Protein AF-A0A2P6W5E9-F1 (afdb_monomer)

Solvent-accessible surface area (backbone atoms only — not comparable to full-atom values): 5980 Å² total; per-residue (Å²): 129,70,67,66,59,54,54,54,50,53,48,51,53,53,49,50,52,51,51,52,53,49,52,53,51,51,53,54,51,56,54,51,50,54,52,51,55,52,50,52,40,48,54,53,43,43,53,50,17,46,51,51,18,50,54,53,40,50,38,64,72,69,34,90,88,61,80,79,93,81,88,74,78,83,50,55,85,89,33,71,58,48,80,47,78,55,94,55,31,24,37,30,36,42,94,95,43,71,43,75,20,74,33,131

Mean predicted aligned error: 7.79 Å

Sequence (104 aa):
MRFKGQTSMEFFLLFGLSMAALSILFGVISNKQSTVFENHNRDMAEQVATNVAFQVEMALVQGEGYSRPFYVPRNIAGTNYTVKIANKTVYVGWREKFVTAETL

Secondary structure (DSSP, 8-state):
--HHHHHHHHHHHHHHHHHHHHHHHHHHHHHHHHHHHHHHHHHHHHHHHHHHHHHHHHHHHH-TT--------S-BTTB--EEEEETTEEEEEETTEEEEEE--

Foldseek 3Di:
DPVVVVVVVVVVVVVVVVVVVVVVVVVVVVVVVVVVLVVQLVVLQVVQQVVVLVVVLVDVVVDPPDDDDDDHDCDRPNFGWDWDADPQKIWIDDPNDIDIDGHD

Radius of gyration: 26.42 Å; Cα contacts (8 Å, |Δi|>4): 85; chains: 1; bounding box: 56×17×81 Å

pLDDT: mean 89.57, std 8.26, range [52.19, 96.62]

Nearest PDB structures (foldseek):
  6irz-assembly1_A  TM=8.779E-01  e=1.040E+00  Danio rerio
  6iry-assembly1_A  TM=8.764E-01  e=1.350E+00  Danio rerio
  6irx-assembly1_A  TM=7.639E-01  e=1.110E+00  Danio rerio
  6is0-assembly1_A  TM=5.433E-01  e=1.110E+00  Danio rerio

Structure (mmCIF, N/CA/C/O backbone):
data_AF-A0A2P6W5E9-F1
#
_entry.id   AF-A0A2P6W5E9-F1
#
loop_
_atom_site.group_PDB
_atom_site.id
_atom_site.type_symbol
_atom_site.label_atom_id
_atom_site.label_alt_id
_atom_site.label_comp_id
_atom_site.label_asym_id
_atom_site.label_entity_id
_atom_site.label_seq_id
_atom_site.pdbx_PDB_ins_code
_atom_site.Cartn_x
_atom_site.Cartn_y
_atom_site.Cartn_z
_atom_site.occupancy
_atom_site.B_iso_or_equiv
_atom_site.auth_seq_id
_atom_site.auth_comp_id
_atom_site.auth_asym_id
_atom_site.auth_atom_id
_atom_site.pdbx_PDB_model_num
ATOM 1 N N . MET A 1 1 ? 31.350 1.702 -56.286 1.00 52.19 1 MET A N 1
ATOM 2 C CA . MET A 1 1 ? 30.562 0.874 -55.337 1.00 52.19 1 MET A CA 1
ATOM 3 C C . MET A 1 1 ? 30.958 1.024 -53.855 1.00 52.19 1 MET A C 1
ATOM 5 O O . MET A 1 1 ? 30.401 0.308 -53.039 1.00 52.19 1 MET A O 1
ATOM 9 N N . ARG A 1 2 ? 31.834 1.967 -53.454 1.00 53.59 2 ARG A N 1
ATOM 10 C CA . ARG A 1 2 ? 32.248 2.134 -52.040 1.00 53.59 2 ARG A CA 1
ATOM 11 C C . ARG A 1 2 ? 31.271 2.933 -51.157 1.00 53.59 2 ARG A C 1
ATOM 13 O O . ARG A 1 2 ? 31.178 2.656 -49.972 1.00 53.59 2 ARG A O 1
ATOM 20 N N . PHE A 1 3 ? 30.486 3.842 -51.738 1.00 57.91 3 PHE A N 1
ATOM 21 C CA . PHE A 1 3 ? 29.573 4.716 -50.984 1.00 57.91 3 PHE A CA 1
ATOM 22 C C . PHE A 1 3 ? 28.354 4.002 -50.373 1.00 57.91 3 PHE A C 1
ATOM 24 O O . PHE A 1 3 ? 27.887 4.402 -49.316 1.00 57.91 3 PHE A O 1
ATOM 31 N N . LYS A 1 4 ? 27.862 2.910 -50.980 1.00 61.09 4 LYS A N 1
ATOM 32 C CA . LYS A 1 4 ? 26.673 2.192 -50.474 1.00 61.09 4 LYS A CA 1
ATOM 33 C C . LYS A 1 4 ? 26.922 1.473 -49.141 1.00 61.09 4 LYS A C 1
ATOM 35 O O . LYS A 1 4 ? 26.025 1.425 -48.314 1.00 61.09 4 LYS A O 1
ATOM 40 N N . GLY A 1 5 ? 28.124 0.929 -48.927 1.00 66.00 5 GLY A N 1
ATOM 41 C CA . GLY A 1 5 ? 28.467 0.234 -47.678 1.00 66.00 5 GLY A CA 1
ATOM 42 C C . GLY A 1 5 ? 28.635 1.186 -46.493 1.00 66.00 5 GLY A C 1
ATOM 43 O O . GLY A 1 5 ? 28.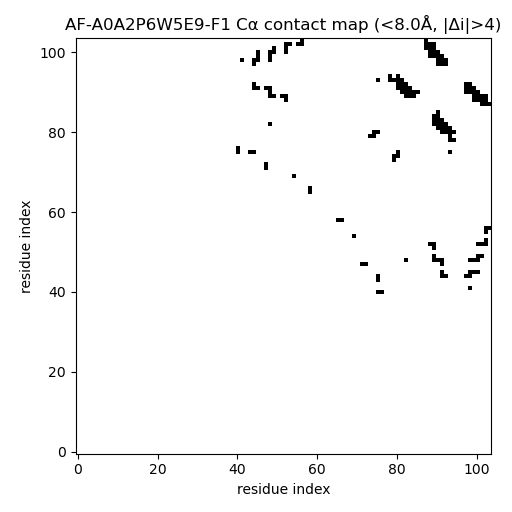220 0.858 -45.386 1.00 66.00 5 GLY A O 1
ATOM 44 N N . GLN A 1 6 ? 29.179 2.382 -46.740 1.00 78.25 6 GLN A N 1
ATOM 45 C CA . GLN A 1 6 ? 29.367 3.403 -45.709 1.00 78.25 6 GLN A CA 1
ATOM 46 C C . GLN A 1 6 ? 28.026 3.941 -45.188 1.00 78.25 6 GLN A C 1
ATOM 48 O O . GLN A 1 6 ? 27.816 3.967 -43.980 1.00 78.25 6 GLN A O 1
ATOM 53 N N . THR A 1 7 ? 27.083 4.266 -46.079 1.00 80.06 7 THR A N 1
ATOM 54 C CA . THR A 1 7 ? 25.745 4.738 -45.678 1.00 80.06 7 THR A CA 1
ATOM 55 C C . THR A 1 7 ? 24.970 3.682 -44.885 1.00 80.06 7 THR A C 1
ATOM 57 O O . THR A 1 7 ? 24.328 4.005 -43.888 1.00 80.06 7 THR A O 1
ATOM 60 N N . SER A 1 8 ? 25.058 2.405 -45.274 1.00 84.88 8 SER A N 1
ATOM 61 C CA . SER A 1 8 ? 24.435 1.317 -44.509 1.00 84.88 8 SER A CA 1
ATOM 62 C C . SER A 1 8 ? 25.055 1.164 -43.117 1.00 84.88 8 SER A C 1
ATOM 64 O O . SER A 1 8 ? 24.337 0.915 -42.153 1.00 84.88 8 SER A O 1
ATOM 66 N N . MET A 1 9 ? 26.375 1.338 -42.991 1.00 86.56 9 MET A N 1
ATOM 67 C CA . MET A 1 9 ? 27.071 1.259 -41.704 1.00 86.56 9 MET A CA 1
ATOM 68 C C . MET A 1 9 ? 26.681 2.411 -40.767 1.00 86.56 9 MET A C 1
ATOM 70 O O . MET A 1 9 ? 26.397 2.175 -39.595 1.00 86.56 9 MET A O 1
ATOM 74 N N . GLU A 1 10 ? 26.606 3.638 -41.283 1.00 86.12 10 GLU A N 1
ATOM 75 C CA . GLU A 1 10 ? 26.140 4.812 -40.532 1.00 86.12 10 GLU A CA 1
ATOM 76 C C . GLU A 1 10 ? 24.693 4.630 -40.051 1.00 86.12 10 GLU A C 1
ATOM 78 O O . GLU A 1 10 ? 24.380 4.918 -38.895 1.00 86.12 10 GLU A O 1
ATOM 83 N N . PHE A 1 11 ? 23.826 4.057 -40.892 1.00 90.50 11 PHE A N 1
ATOM 84 C CA . PHE A 1 11 ? 22.458 3.722 -40.504 1.00 90.50 11 PHE A CA 1
ATOM 85 C C . PHE A 1 11 ? 22.408 2.697 -39.364 1.00 90.50 11 PHE A C 1
ATOM 87 O O . PHE A 1 11 ? 21.683 2.908 -38.394 1.00 90.50 11 PHE A O 1
ATOM 94 N N . PHE A 1 12 ? 23.190 1.614 -39.432 1.00 93.06 12 PHE A N 1
ATOM 95 C CA . PHE A 1 12 ? 23.225 0.616 -38.356 1.00 93.06 12 PHE A CA 1
ATOM 96 C C . PHE A 1 12 ? 23.755 1.186 -37.041 1.00 93.06 12 PHE A C 1
ATOM 98 O O . PHE A 1 12 ? 23.240 0.834 -35.980 1.00 93.06 12 PHE A O 1
ATOM 105 N N . LEU A 1 13 ? 24.743 2.082 -37.097 1.00 93.81 13 LEU A N 1
ATOM 106 C CA . LEU A 1 13 ? 25.261 2.764 -35.912 1.00 93.81 13 LEU A CA 1
ATOM 107 C C . LEU A 1 13 ? 24.194 3.652 -35.264 1.00 93.81 13 LEU A C 1
ATOM 109 O O . LEU A 1 13 ? 23.971 3.557 -34.057 1.00 93.81 13 LEU A O 1
ATOM 113 N N . LEU A 1 14 ? 23.492 4.464 -36.060 1.00 94.12 14 LEU A N 1
ATOM 114 C CA . LEU A 1 14 ? 22.402 5.308 -35.567 1.00 94.12 14 LEU A CA 1
ATOM 115 C C . LEU A 1 14 ? 21.248 4.468 -35.013 1.00 94.12 14 LEU A C 1
ATOM 117 O O . LEU A 1 14 ? 20.760 4.737 -33.918 1.00 94.12 14 LEU A O 1
ATOM 121 N N . PHE A 1 15 ? 20.860 3.413 -35.726 1.00 95.25 15 PHE A N 1
ATOM 122 C CA . PHE A 1 15 ? 19.804 2.503 -35.299 1.00 95.25 15 PHE A CA 1
ATOM 123 C C . PHE A 1 15 ? 20.156 1.788 -33.988 1.00 95.25 15 PHE A C 1
ATOM 125 O O . PHE A 1 15 ? 19.330 1.726 -33.078 1.00 95.25 15 PHE A O 1
ATOM 132 N N . GLY A 1 16 ? 21.391 1.297 -33.856 1.00 96.06 16 GLY A N 1
ATOM 133 C CA . GLY A 1 16 ? 21.879 0.669 -32.631 1.00 96.06 16 GLY A CA 1
ATOM 134 C C . GLY A 1 16 ? 21.872 1.633 -31.446 1.00 96.06 16 GLY A C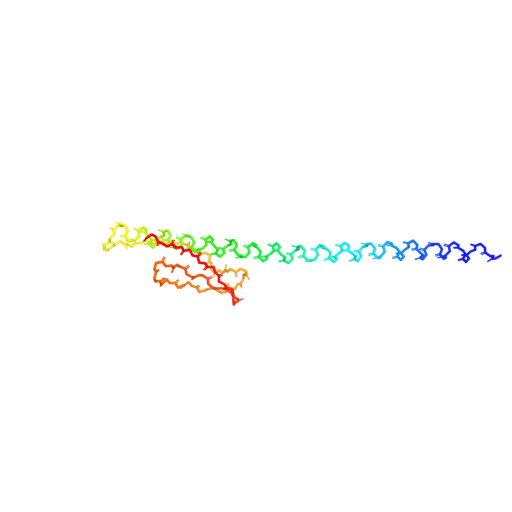 1
ATOM 135 O O . GLY A 1 16 ? 21.424 1.268 -30.360 1.00 96.06 16 GLY A O 1
ATOM 136 N N . LEU A 1 17 ? 22.282 2.886 -31.665 1.00 96.38 17 LEU A N 1
ATOM 137 C CA . LEU A 1 17 ? 22.246 3.926 -30.637 1.00 96.38 17 LEU A CA 1
ATOM 138 C C . LEU A 1 17 ? 20.806 4.259 -30.222 1.00 96.38 17 LEU A C 1
ATOM 140 O O . LEU A 1 17 ? 20.521 4.354 -29.029 1.00 96.38 17 LEU A O 1
ATOM 144 N N . SER A 1 18 ? 19.877 4.360 -31.178 1.00 96.25 18 SER A N 1
ATOM 145 C CA . SER A 1 18 ? 18.451 4.550 -30.884 1.00 96.25 18 SER A CA 1
ATOM 146 C C . SER A 1 18 ? 17.854 3.374 -30.105 1.00 96.25 18 SER A C 1
ATOM 148 O O . SER A 1 18 ? 17.124 3.593 -29.140 1.00 96.25 18 SER A O 1
ATOM 150 N N . MET A 1 19 ? 18.190 2.131 -30.464 1.00 96.62 19 MET A N 1
ATOM 151 C CA . MET A 1 19 ? 17.725 0.936 -29.749 1.00 96.62 19 MET A CA 1
ATOM 152 C C . MET A 1 19 ? 18.299 0.834 -28.335 1.00 96.62 19 MET A C 1
ATOM 154 O O . MET A 1 19 ? 17.573 0.482 -27.402 1.00 96.62 19 MET A O 1
ATOM 158 N N . ALA A 1 20 ? 19.571 1.186 -28.145 1.00 95.94 20 ALA A N 1
ATOM 159 C CA . ALA A 1 20 ? 20.177 1.260 -26.820 1.00 95.94 20 ALA A CA 1
ATOM 160 C C . ALA A 1 20 ? 19.484 2.325 -25.954 1.00 95.94 20 ALA A C 1
ATOM 162 O O . ALA A 1 20 ? 19.105 2.042 -24.817 1.00 95.94 20 ALA A O 1
ATOM 163 N N . ALA A 1 21 ? 19.240 3.518 -26.508 1.00 95.69 21 ALA A N 1
ATOM 164 C CA . ALA A 1 21 ? 18.529 4.588 -25.813 1.00 95.69 21 ALA A CA 1
ATOM 165 C C . ALA A 1 21 ? 17.103 4.169 -25.417 1.00 95.69 21 ALA A C 1
ATOM 167 O O . ALA A 1 21 ? 16.705 4.347 -24.265 1.00 95.69 21 ALA A O 1
ATOM 168 N N . LEU A 1 22 ? 16.354 3.546 -26.334 1.00 96.06 22 LEU A N 1
ATOM 169 C CA . LEU A 1 22 ? 15.024 3.005 -26.046 1.00 96.06 22 LEU A CA 1
ATOM 170 C C . LEU A 1 22 ? 15.066 1.939 -24.949 1.00 96.06 22 LEU A C 1
ATOM 172 O O . LEU A 1 22 ? 14.246 1.979 -24.037 1.00 96.06 22 LEU A O 1
ATOM 176 N N . SER A 1 23 ? 16.034 1.024 -24.994 1.00 95.12 23 SER A N 1
ATOM 177 C CA . SER A 1 23 ? 16.165 -0.041 -23.990 1.00 95.12 23 SER A CA 1
ATOM 178 C C . SER A 1 23 ? 16.389 0.524 -22.585 1.00 95.12 23 SER A C 1
ATOM 180 O O . SER A 1 23 ? 15.763 0.068 -21.628 1.00 95.12 23 SER A O 1
ATOM 182 N N . ILE A 1 24 ? 17.226 1.561 -22.461 1.00 94.75 24 ILE A N 1
ATOM 183 C CA . ILE A 1 24 ? 17.454 2.260 -21.188 1.00 94.75 24 ILE A CA 1
ATOM 184 C C . ILE A 1 24 ? 16.156 2.911 -20.697 1.00 94.75 24 ILE A C 1
ATOM 186 O O . ILE A 1 24 ? 15.782 2.744 -19.535 1.00 94.75 24 ILE A O 1
ATOM 190 N N . LEU A 1 25 ? 15.440 3.619 -21.577 1.00 94.62 25 LEU A N 1
ATOM 191 C CA . LEU A 1 25 ? 14.179 4.277 -21.227 1.00 94.62 25 LEU A CA 1
ATOM 192 C C . LEU A 1 25 ? 13.118 3.275 -20.760 1.00 94.62 25 LEU A C 1
ATOM 194 O O . LEU A 1 25 ? 12.500 3.486 -19.715 1.00 94.62 25 LEU A O 1
ATOM 198 N N . PHE A 1 26 ? 12.944 2.164 -21.479 1.00 93.94 26 PHE A N 1
ATOM 199 C CA . PHE A 1 26 ? 12.022 1.100 -21.080 1.00 93.94 26 PHE A CA 1
ATOM 200 C C . PHE A 1 26 ? 12.392 0.503 -19.720 1.00 93.94 26 PHE A C 1
ATOM 202 O O . PHE A 1 26 ? 11.508 0.313 -18.884 1.00 93.94 26 PHE A O 1
ATOM 209 N N . GLY A 1 27 ? 13.684 0.279 -19.459 1.00 90.75 27 GLY A N 1
ATOM 210 C CA . GLY A 1 27 ? 14.156 -0.196 -18.158 1.00 90.75 27 GLY A CA 1
ATOM 211 C C . GLY A 1 27 ? 13.782 0.748 -17.010 1.00 90.75 27 GLY A C 1
ATOM 212 O O . GLY A 1 27 ? 13.260 0.310 -15.983 1.00 90.75 27 GLY A O 1
ATOM 213 N N . VAL A 1 28 ? 13.974 2.059 -17.191 1.00 91.12 28 VAL A N 1
ATOM 214 C CA . VAL A 1 28 ? 13.614 3.069 -16.179 1.00 91.12 28 VAL A CA 1
ATOM 215 C C . VAL A 1 28 ? 12.103 3.118 -15.941 1.00 91.12 28 VAL A C 1
ATOM 217 O O . VAL A 1 28 ? 11.667 3.163 -14.788 1.00 91.12 28 VAL A O 1
ATOM 220 N N . ILE A 1 29 ? 11.297 3.099 -17.006 1.00 92.06 29 ILE A N 1
ATOM 221 C CA . ILE A 1 29 ? 9.831 3.144 -16.904 1.00 92.06 29 ILE A CA 1
ATOM 222 C C . ILE A 1 29 ? 9.303 1.902 -16.184 1.00 92.06 29 ILE A C 1
ATOM 224 O O . ILE A 1 29 ? 8.508 2.036 -15.254 1.00 92.06 29 ILE A O 1
ATOM 228 N N . SER A 1 30 ? 9.788 0.714 -16.553 1.00 87.56 30 SER A N 1
ATOM 229 C CA . SER A 1 30 ? 9.380 -0.550 -15.932 1.00 87.56 30 SER A CA 1
ATOM 230 C C . SER A 1 30 ? 9.658 -0.558 -14.427 1.00 87.56 30 SER A C 1
ATOM 232 O O . SER A 1 30 ? 8.790 -0.924 -13.633 1.00 87.56 30 SER A O 1
ATOM 234 N N . ASN A 1 31 ? 10.842 -0.092 -14.014 1.00 84.69 31 ASN A N 1
ATOM 235 C CA . ASN A 1 31 ? 11.192 -0.004 -12.596 1.00 84.69 31 ASN A CA 1
ATOM 236 C C . ASN A 1 31 ? 10.288 0.981 -11.845 1.00 84.69 31 ASN A C 1
ATOM 238 O O . ASN A 1 31 ? 9.759 0.645 -10.785 1.00 84.69 31 ASN A O 1
ATOM 242 N N . LYS A 1 32 ? 10.045 2.173 -12.407 1.00 88.38 32 LYS A N 1
ATOM 243 C CA . LYS A 1 32 ? 9.148 3.159 -11.785 1.00 88.38 32 LYS A CA 1
ATOM 244 C C . LYS A 1 32 ? 7.718 2.646 -11.659 1.00 88.38 32 LYS A C 1
ATOM 246 O O . LYS A 1 32 ? 7.087 2.878 -10.632 1.00 88.38 32 LYS A O 1
ATOM 251 N N . GLN A 1 33 ? 7.211 1.945 -12.671 1.00 86.12 33 GLN A N 1
ATOM 252 C CA . GLN A 1 33 ? 5.860 1.395 -12.646 1.00 86.12 33 GLN A CA 1
ATOM 253 C C . GLN A 1 33 ? 5.685 0.408 -11.486 1.00 86.12 33 GLN A C 1
ATOM 255 O O . GLN A 1 33 ? 4.715 0.522 -10.740 1.00 86.12 33 GLN A 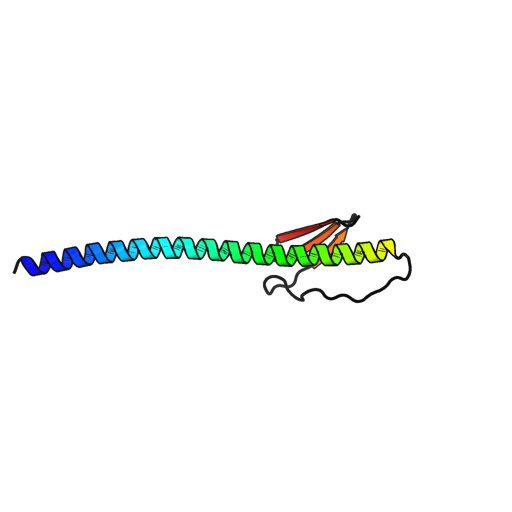O 1
ATOM 260 N N . SER A 1 34 ? 6.646 -0.498 -11.274 1.00 85.00 34 SER A N 1
ATOM 261 C CA . SER A 1 34 ? 6.600 -1.443 -10.151 1.00 85.00 34 SER A CA 1
ATOM 262 C C . SER A 1 34 ? 6.528 -0.728 -8.798 1.00 85.00 34 SER A C 1
ATOM 264 O O . SER A 1 34 ? 5.681 -1.058 -7.970 1.00 85.00 34 SER A O 1
ATOM 266 N N . THR A 1 35 ? 7.369 0.289 -8.586 1.00 87.06 35 THR A N 1
ATOM 267 C CA . THR A 1 35 ? 7.378 1.068 -7.338 1.00 87.06 35 THR A CA 1
ATOM 268 C C . THR A 1 35 ? 6.071 1.829 -7.121 1.00 87.06 35 THR A C 1
ATOM 270 O O . THR A 1 35 ? 5.551 1.845 -6.011 1.00 87.06 35 THR A O 1
ATOM 273 N N . VAL A 1 36 ? 5.505 2.432 -8.171 1.00 89.12 36 VAL A N 1
ATOM 274 C CA . VAL A 1 36 ? 4.227 3.155 -8.072 1.00 89.12 36 VAL A CA 1
ATOM 275 C C . VAL A 1 36 ? 3.088 2.212 -7.685 1.00 89.12 36 VAL A C 1
ATOM 277 O O . VAL A 1 36 ? 2.309 2.540 -6.793 1.00 89.12 36 VAL A O 1
ATOM 280 N N . PHE A 1 37 ? 3.010 1.028 -8.298 1.00 87.50 37 PHE A N 1
ATOM 281 C CA . PHE A 1 37 ? 2.005 0.028 -7.929 1.00 87.50 37 PHE A CA 1
ATOM 282 C C . PHE A 1 37 ? 2.179 -0.464 -6.491 1.00 87.50 37 PHE A C 1
ATOM 284 O O . PHE A 1 37 ? 1.197 -0.655 -5.777 1.00 87.50 37 PHE A O 1
ATOM 291 N N . GLU A 1 38 ? 3.417 -0.674 -6.052 1.00 88.38 38 GLU A N 1
ATOM 292 C CA . GLU A 1 38 ? 3.701 -1.097 -4.686 1.00 88.38 38 GLU A CA 1
ATOM 293 C C . GLU A 1 38 ? 3.300 -0.041 -3.653 1.00 88.38 38 GLU A C 1
ATOM 295 O O . GLU A 1 38 ? 2.620 -0.379 -2.682 1.00 88.38 38 GLU A O 1
ATOM 300 N N . ASN A 1 39 ? 3.647 1.223 -3.899 1.00 90.69 39 ASN A N 1
ATOM 301 C CA . ASN A 1 39 ? 3.256 2.340 -3.043 1.00 90.69 39 ASN A CA 1
ATOM 302 C C . ASN A 1 39 ? 1.735 2.478 -2.989 1.00 90.69 39 ASN A C 1
ATOM 304 O O . ASN A 1 39 ? 1.171 2.508 -1.906 1.00 90.69 39 ASN A O 1
ATOM 308 N N . HIS A 1 40 ? 1.057 2.427 -4.137 1.00 91.31 40 HIS A N 1
ATOM 309 C CA . HIS A 1 40 ? -0.401 2.498 -4.176 1.00 91.31 40 HIS A CA 1
ATOM 310 C C . HIS A 1 40 ? -1.071 1.390 -3.347 1.00 91.31 40 HIS A C 1
ATOM 312 O O . HIS A 1 40 ? -2.019 1.641 -2.606 1.00 91.31 40 HIS A O 1
ATOM 318 N N . ASN A 1 41 ? -0.558 0.159 -3.423 1.00 92.38 41 ASN A N 1
ATOM 319 C CA . ASN A 1 41 ? -1.077 -0.953 -2.624 1.00 92.38 41 ASN A CA 1
ATOM 320 C C . ASN A 1 41 ? -0.850 -0.745 -1.122 1.00 92.38 41 ASN A C 1
ATOM 322 O O . ASN A 1 41 ? -1.708 -1.111 -0.317 1.00 92.38 41 ASN A O 1
ATOM 326 N N . ARG A 1 42 ? 0.297 -0.171 -0.747 1.00 93.00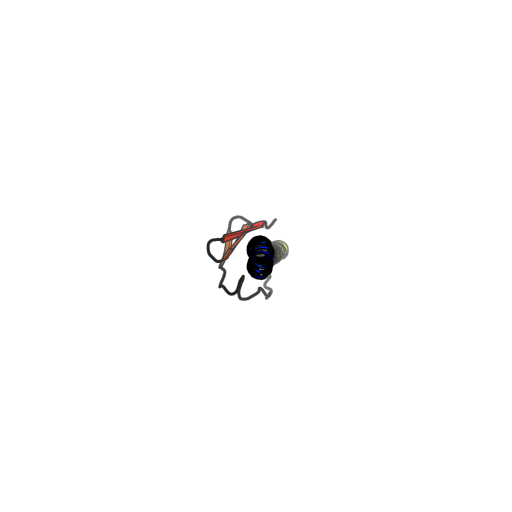 42 ARG A N 1
ATOM 327 C CA . ARG A 1 42 ? 0.607 0.182 0.638 1.00 93.00 42 ARG A CA 1
ATOM 328 C C . ARG A 1 42 ? -0.312 1.293 1.142 1.00 93.00 42 ARG A C 1
ATOM 330 O O . ARG A 1 42 ? -0.880 1.128 2.214 1.00 93.00 42 ARG A O 1
ATOM 337 N N . ASP A 1 43 ? -0.527 2.340 0.352 1.00 93.94 43 ASP A N 1
ATOM 338 C CA . ASP A 1 43 ? -1.416 3.455 0.691 1.00 93.94 43 ASP A CA 1
ATOM 339 C C . ASP A 1 43 ? -2.857 2.968 0.899 1.00 93.94 43 ASP A C 1
ATOM 341 O O . ASP A 1 43 ? -3.521 3.349 1.860 1.00 93.94 43 ASP A O 1
ATOM 345 N N . MET A 1 44 ? -3.340 2.062 0.039 1.00 93.44 44 MET A N 1
ATOM 346 C CA . MET A 1 44 ? -4.645 1.419 0.226 1.00 93.44 44 MET A CA 1
ATOM 347 C C . MET A 1 44 ? -4.709 0.636 1.538 1.00 93.44 44 MET A C 1
ATOM 349 O O . MET A 1 44 ? -5.697 0.726 2.264 1.00 93.44 44 MET A O 1
ATOM 353 N N . ALA A 1 45 ? -3.675 -0.149 1.849 1.00 93.94 45 ALA A N 1
ATOM 354 C CA . ALA A 1 45 ? -3.630 -0.909 3.091 1.00 93.94 45 ALA A CA 1
ATOM 355 C C . ALA A 1 45 ? -3.612 0.008 4.319 1.00 93.94 45 ALA A C 1
ATOM 357 O O . ALA A 1 45 ? -4.278 -0.284 5.311 1.00 93.94 45 ALA A O 1
ATOM 358 N N . GLU A 1 46 ? -2.882 1.119 4.242 1.00 94.44 46 GLU A N 1
ATOM 359 C CA . GLU A 1 46 ? -2.786 2.117 5.303 1.00 94.44 46 GLU A CA 1
ATOM 360 C C . GLU A 1 46 ? -4.133 2.802 5.530 1.00 94.44 46 GLU A C 1
ATOM 362 O O . GLU A 1 46 ? -4.612 2.837 6.657 1.00 94.44 46 GLU A O 1
ATOM 367 N N . GLN A 1 47 ? -4.829 3.205 4.464 1.00 94.25 47 GLN A N 1
ATOM 368 C CA . GLN A 1 47 ? -6.191 3.738 4.561 1.00 94.25 47 GLN A CA 1
ATOM 369 C C . GLN A 1 47 ? -7.157 2.753 5.229 1.00 94.25 47 GLN A C 1
ATOM 371 O O . GLN A 1 47 ? -7.992 3.157 6.041 1.00 94.25 47 GLN A O 1
ATOM 376 N N . VAL A 1 48 ? -7.047 1.456 4.918 1.00 94.69 48 VAL A N 1
ATOM 377 C CA . VAL A 1 48 ? -7.839 0.417 5.592 1.00 94.69 48 VAL A CA 1
ATOM 378 C C . VAL A 1 48 ? -7.477 0.335 7.071 1.00 94.69 48 VAL A C 1
ATOM 380 O O . VAL A 1 48 ? -8.381 0.311 7.904 1.00 94.69 48 VAL A O 1
ATOM 383 N N . ALA A 1 49 ? -6.186 0.315 7.404 1.00 94.75 49 ALA A N 1
ATOM 384 C CA . ALA A 1 49 ? -5.719 0.246 8.783 1.00 94.75 49 ALA A CA 1
ATOM 385 C C . ALA A 1 49 ? -6.210 1.450 9.595 1.00 94.75 49 ALA A C 1
ATOM 387 O O . ALA A 1 49 ? -6.808 1.259 10.651 1.00 94.75 49 ALA A O 1
ATOM 388 N N . THR A 1 50 ? -6.048 2.667 9.072 1.00 94.62 50 THR A N 1
ATOM 389 C CA . THR A 1 50 ? -6.500 3.911 9.705 1.00 94.62 50 THR A CA 1
ATOM 390 C C . THR A 1 50 ? -8.016 3.954 9.860 1.00 94.62 50 THR A C 1
ATOM 392 O O . THR A 1 50 ? -8.507 4.328 10.920 1.00 94.62 50 THR A O 1
ATOM 395 N N . ASN A 1 51 ? -8.782 3.542 8.844 1.00 94.75 51 ASN A N 1
ATOM 396 C CA . ASN A 1 51 ? -10.241 3.526 8.943 1.00 94.75 51 ASN A CA 1
ATOM 397 C C . ASN A 1 51 ? -10.708 2.531 10.014 1.00 94.75 51 ASN A C 1
ATOM 399 O O . ASN A 1 51 ? -11.511 2.885 10.872 1.00 94.75 51 ASN A O 1
ATOM 403 N N . VAL A 1 52 ? -10.168 1.309 10.021 1.00 94.31 52 VAL A N 1
ATOM 404 C CA . VAL A 1 52 ? -10.493 0.321 11.060 1.00 94.31 52 VAL A CA 1
ATOM 405 C C . VAL A 1 52 ? -10.086 0.837 12.441 1.00 94.31 52 VAL A C 1
ATOM 407 O O . VAL A 1 52 ? -10.892 0.749 13.362 1.00 94.31 52 VAL A O 1
ATOM 410 N N . ALA A 1 53 ? -8.884 1.401 12.583 1.00 94.38 53 ALA A N 1
ATOM 411 C CA . ALA A 1 53 ? -8.404 1.967 13.841 1.00 94.38 53 ALA A CA 1
ATOM 412 C C . ALA A 1 53 ? -9.357 3.046 14.369 1.00 94.38 53 ALA A C 1
ATOM 414 O O . ALA A 1 53 ? -9.786 2.975 15.518 1.00 94.38 53 ALA A O 1
ATOM 415 N N . PHE A 1 54 ? -9.791 3.960 13.501 1.00 94.06 54 PHE A N 1
ATOM 416 C CA . PHE A 1 54 ? -10.767 4.990 13.840 1.00 94.06 54 PHE A CA 1
ATOM 417 C C . PHE A 1 54 ? -12.121 4.408 14.278 1.00 94.06 54 PHE A C 1
ATOM 419 O O . PHE A 1 54 ? -12.702 4.869 15.257 1.00 94.06 54 PHE A O 1
ATOM 426 N N . GLN A 1 55 ? -12.645 3.380 13.599 1.00 92.69 55 GLN A N 1
ATOM 427 C CA . GLN A 1 55 ? -13.911 2.759 14.020 1.00 92.69 55 GLN A CA 1
ATOM 428 C C . GLN A 1 55 ? -13.782 2.030 15.362 1.00 92.69 55 GLN A C 1
ATOM 430 O O . GLN A 1 55 ? -14.709 2.066 16.172 1.00 92.69 55 GLN A O 1
ATOM 435 N N . VAL A 1 56 ? -12.645 1.374 15.605 1.00 91.94 56 VAL A N 1
ATOM 4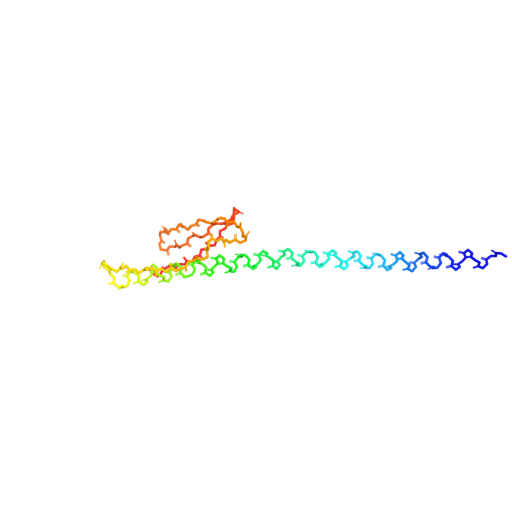36 C CA . VAL A 1 56 ? -12.352 0.725 16.889 1.00 91.94 56 VAL A CA 1
ATOM 437 C C . VAL A 1 56 ? -12.277 1.770 17.997 1.00 91.94 56 VAL A C 1
ATOM 439 O O . VAL A 1 56 ? -12.903 1.594 19.036 1.00 91.94 56 VAL A O 1
ATOM 442 N N . GLU A 1 57 ? -11.586 2.882 17.760 1.00 91.50 57 GLU A N 1
ATOM 443 C CA . GLU A 1 57 ? -11.515 4.001 18.699 1.00 91.50 57 GLU A CA 1
ATOM 444 C C . GLU A 1 57 ? -12.904 4.574 18.998 1.00 91.50 57 GLU A C 1
ATOM 446 O O . GLU A 1 57 ? -13.277 4.730 20.159 1.00 91.50 57 GLU A O 1
ATOM 451 N N . MET A 1 58 ? -13.721 4.802 17.969 1.00 91.19 58 MET A N 1
ATOM 452 C CA . MET A 1 58 ? -15.097 5.256 18.151 1.00 91.19 58 MET A CA 1
ATOM 453 C C . MET A 1 58 ? -15.914 4.291 19.013 1.00 91.19 58 MET A C 1
ATOM 455 O O . MET A 1 58 ? -16.680 4.738 19.865 1.00 91.19 58 MET A O 1
ATOM 459 N N . ALA A 1 59 ? -15.741 2.982 18.826 1.00 91.12 59 ALA A N 1
ATOM 460 C CA . ALA A 1 59 ? -16.403 1.986 19.658 1.00 91.12 59 ALA A CA 1
ATOM 461 C C . ALA A 1 59 ? -15.918 2.031 21.116 1.00 91.12 59 ALA A C 1
ATOM 463 O O . ALA A 1 59 ? -16.735 1.921 22.028 1.00 91.12 59 ALA A O 1
ATOM 464 N N . LEU A 1 60 ? -14.621 2.256 21.345 1.00 90.06 60 LEU A N 1
ATOM 465 C CA . LEU A 1 60 ? -14.055 2.406 22.689 1.00 90.06 60 LEU A CA 1
ATOM 466 C C . LEU A 1 60 ? -14.576 3.663 23.400 1.00 90.06 60 LEU A C 1
ATOM 468 O O . LEU A 1 60 ? -14.897 3.601 24.584 1.00 90.06 60 LEU A O 1
ATOM 472 N N . VAL A 1 61 ? -14.696 4.786 22.685 1.00 91.94 61 VAL A N 1
ATOM 473 C CA . VAL A 1 61 ? -15.162 6.067 23.244 1.00 91.94 61 VAL A CA 1
ATOM 474 C C . VAL A 1 61 ? -16.660 6.051 23.559 1.00 91.94 61 VAL A C 1
ATOM 476 O O . VAL A 1 61 ? -17.082 6.622 24.561 1.00 91.94 61 VAL A O 1
ATOM 479 N N . GLN A 1 62 ? -17.476 5.415 22.715 1.00 92.75 62 GLN A N 1
ATOM 480 C CA . GLN A 1 62 ? -18.934 5.356 22.901 1.00 92.75 62 GLN A CA 1
ATOM 481 C C . GLN A 1 62 ? -19.351 4.343 23.977 1.00 92.75 62 GLN A C 1
ATOM 483 O O . GLN A 1 62 ? -20.418 4.486 24.573 1.00 92.75 62 GLN A O 1
ATOM 488 N N . GLY A 1 63 ? -18.499 3.354 24.256 1.00 89.62 63 GLY A N 1
ATOM 489 C CA . GLY A 1 63 ? -18.693 2.396 25.335 1.00 89.62 63 GLY A CA 1
ATOM 490 C C . GLY A 1 63 ? -19.554 1.191 24.957 1.00 89.62 63 GLY A C 1
ATOM 491 O O . GLY A 1 63 ? -19.771 0.863 23.787 1.00 89.62 63 GLY A O 1
ATOM 492 N N . GLU A 1 64 ? -20.004 0.477 25.987 1.00 89.94 64 GLU A N 1
ATOM 493 C CA . GLU A 1 64 ? -20.684 -0.806 25.829 1.00 89.94 64 GLU A CA 1
ATOM 494 C C . GLU A 1 64 ? -21.995 -0.688 25.042 1.00 89.94 64 GLU A C 1
ATOM 496 O O . GLU A 1 64 ? -22.805 0.214 25.247 1.00 89.94 64 GLU A O 1
ATOM 501 N N . GLY A 1 65 ? -22.212 -1.639 24.132 1.00 89.00 65 GLY A N 1
ATOM 502 C CA . GLY A 1 65 ? -23.406 -1.690 23.287 1.00 89.00 65 GLY A CA 1
ATOM 503 C C . GLY A 1 65 ? -23.318 -0.861 22.003 1.00 89.00 65 GLY A C 1
ATOM 504 O O . GLY A 1 65 ? -24.199 -0.991 21.152 1.00 89.00 65 GLY A O 1
ATOM 505 N N . TYR A 1 66 ? -22.256 -0.070 21.800 1.00 91.38 66 TYR A N 1
ATOM 506 C CA . TYR A 1 66 ? -22.030 0.596 20.520 1.00 91.38 66 TYR A CA 1
ATOM 507 C C . TYR A 1 66 ? -21.737 -0.428 19.416 1.00 91.38 66 TYR A C 1
ATOM 509 O O . TYR A 1 66 ? -20.787 -1.208 19.485 1.00 91.38 66 TYR A O 1
ATOM 517 N N . SER A 1 67 ? -22.552 -0.413 18.365 1.00 91.75 67 SER A N 1
ATOM 518 C CA . SER A 1 67 ? -22.351 -1.236 17.177 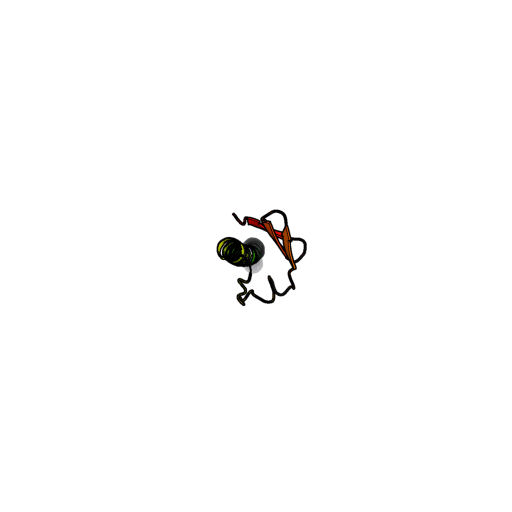1.00 91.75 67 SER A CA 1
ATOM 519 C C . SER A 1 67 ? -22.735 -0.443 15.941 1.00 91.75 67 SER A C 1
ATOM 521 O O . SER A 1 67 ? -23.816 0.145 15.871 1.00 91.75 67 SER A O 1
ATOM 523 N N . ARG A 1 68 ? -21.841 -0.420 14.952 1.00 91.88 68 ARG A N 1
ATOM 524 C CA . ARG A 1 68 ? -22.073 0.271 13.689 1.00 91.88 68 ARG A CA 1
ATOM 525 C C . ARG A 1 68 ? -21.455 -0.511 12.532 1.00 91.88 68 ARG A C 1
ATOM 527 O O . ARG A 1 68 ? -20.284 -0.882 12.616 1.00 91.88 68 ARG A O 1
ATOM 534 N N . PRO A 1 69 ? -22.190 -0.723 11.428 1.00 93.12 69 PRO A N 1
ATOM 535 C CA . PRO A 1 69 ? -21.597 -1.257 10.214 1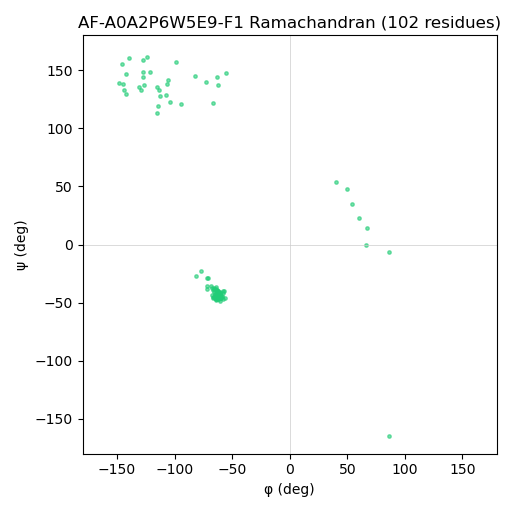.00 93.12 69 PRO A CA 1
ATOM 536 C C . PRO A 1 69 ? -20.723 -0.195 9.538 1.00 93.12 69 PRO A C 1
ATOM 538 O O . PRO A 1 69 ? -21.095 0.976 9.438 1.00 93.12 69 PRO A O 1
ATOM 541 N N . PHE A 1 70 ? -19.580 -0.620 9.016 1.00 93.88 70 PHE A N 1
ATOM 542 C CA . PHE A 1 70 ? -18.712 0.198 8.179 1.00 93.88 70 PHE A CA 1
ATOM 543 C C . PHE A 1 70 ? -18.162 -0.642 7.028 1.00 93.88 70 PHE A C 1
ATOM 545 O O . PHE A 1 70 ? -18.174 -1.874 7.072 1.00 93.88 70 PHE A O 1
ATOM 552 N N . TYR A 1 71 ? -17.705 0.038 5.982 1.00 92.31 71 TYR A N 1
ATOM 553 C CA . TYR A 1 71 ? -17.224 -0.605 4.769 1.00 92.31 71 TYR A CA 1
ATOM 554 C C . TYR A 1 71 ? -15.709 -0.521 4.679 1.00 92.31 71 TYR A C 1
ATOM 556 O O . TYR A 1 71 ? -15.106 0.525 4.920 1.00 92.31 71 TYR A O 1
ATOM 564 N N . VAL A 1 72 ? -15.120 -1.636 4.268 1.00 92.94 72 VAL A N 1
ATOM 565 C CA . VAL A 1 72 ? -13.724 -1.748 3.864 1.00 92.94 72 VAL A CA 1
ATOM 566 C C . VAL A 1 72 ? -13.682 -2.397 2.478 1.00 92.94 72 VAL A C 1
ATOM 568 O O . VAL A 1 72 ? -14.584 -3.173 2.143 1.00 92.94 72 VAL A O 1
ATOM 571 N N . PRO A 1 73 ? -12.693 -2.061 1.633 1.00 92.19 73 PRO A N 1
ATOM 572 C CA . 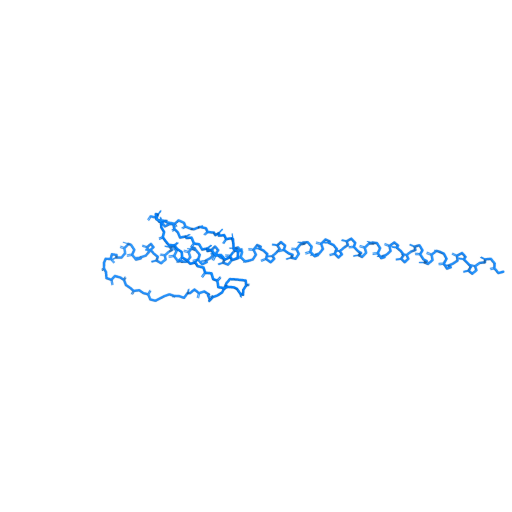PRO A 1 73 ? -12.525 -2.708 0.338 1.00 92.19 73 PRO A CA 1
ATOM 573 C C . PRO A 1 73 ? -12.415 -4.221 0.518 1.00 92.19 73 PRO A C 1
ATOM 575 O O . PRO A 1 73 ? -11.877 -4.691 1.504 1.00 92.19 73 PRO A O 1
ATOM 578 N N . ARG A 1 74 ? -12.900 -5.017 -0.435 1.00 90.38 74 ARG A N 1
ATOM 579 C CA . ARG A 1 74 ? -12.835 -6.485 -0.319 1.00 90.38 74 ARG A CA 1
ATOM 580 C C . ARG A 1 74 ? -11.412 -7.030 -0.489 1.00 90.38 74 ARG A C 1
ATOM 582 O O . ARG A 1 74 ? -11.072 -8.081 0.049 1.00 90.38 74 ARG A O 1
ATOM 589 N N . ASN A 1 75 ? -10.586 -6.326 -1.258 1.00 91.75 75 ASN A N 1
ATOM 590 C CA . ASN A 1 75 ? -9.275 -6.781 -1.696 1.00 91.75 75 ASN A CA 1
ATOM 591 C C . ASN A 1 75 ? -8.288 -5.609 -1.697 1.00 91.75 75 ASN A C 1
ATOM 593 O O . ASN A 1 75 ? -8.656 -4.491 -2.054 1.00 91.75 75 ASN A O 1
ATOM 597 N N . ILE A 1 76 ? -7.022 -5.896 -1.396 1.00 90.81 76 ILE A N 1
ATOM 598 C CA . ILE A 1 76 ? -5.889 -4.988 -1.615 1.00 90.81 76 ILE A CA 1
ATOM 599 C C . ILE A 1 76 ? -5.029 -5.623 -2.706 1.00 90.81 76 ILE A C 1
ATOM 601 O O . ILE A 1 76 ? -4.705 -6.811 -2.628 1.00 90.81 76 ILE A O 1
ATOM 605 N N . ALA A 1 77 ? -4.705 -4.872 -3.762 1.00 85.25 77 ALA A N 1
ATOM 606 C CA . ALA A 1 77 ? -3.950 -5.386 -4.912 1.00 85.25 77 ALA A CA 1
ATOM 607 C C . ALA A 1 77 ? -4.574 -6.647 -5.562 1.00 85.25 77 ALA A C 1
ATOM 609 O O . ALA A 1 77 ? -3.867 -7.580 -5.953 1.00 85.25 77 ALA A O 1
ATOM 610 N N . GLY A 1 78 ? -5.909 -6.739 -5.589 1.00 87.19 78 GLY A N 1
ATOM 611 C CA . GLY A 1 78 ? -6.627 -7.917 -6.097 1.00 87.19 78 GLY A CA 1
ATOM 612 C C . GLY A 1 78 ? -6.462 -9.184 -5.247 1.00 87.19 78 GLY A C 1
ATOM 613 O O . GLY A 1 78 ? -6.773 -10.273 -5.713 1.00 87.19 78 GLY A O 1
ATOM 614 N N . THR A 1 79 ? -5.962 -9.069 -4.012 1.00 89.62 79 THR A N 1
ATOM 615 C CA . THR A 1 79 ? -5.759 -10.205 -3.098 1.00 89.62 79 THR A CA 1
ATOM 616 C C . THR A 1 79 ? -6.548 -10.000 -1.821 1.00 89.62 79 THR A C 1
ATOM 618 O O . THR A 1 79 ? -6.768 -8.868 -1.387 1.00 89.62 79 THR A O 1
ATOM 621 N N . ASN A 1 80 ? -6.997 -11.101 -1.227 1.00 93.25 80 ASN A N 1
ATOM 622 C CA . ASN A 1 80 ? -7.583 -11.057 0.104 1.00 93.25 80 ASN A CA 1
ATOM 623 C C . ASN A 1 80 ? -6.522 -10.588 1.104 1.00 93.25 80 ASN A C 1
ATOM 625 O O . ASN A 1 80 ? -5.342 -10.925 0.987 1.00 93.25 80 ASN A O 1
ATOM 629 N N . TYR A 1 81 ? -6.955 -9.816 2.086 1.00 94.56 81 TYR A N 1
ATOM 630 C CA . TYR A 1 81 ? -6.109 -9.328 3.162 1.00 94.56 81 TYR A CA 1
ATOM 631 C C . TYR A 1 81 ? -6.714 -9.741 4.500 1.00 94.56 81 TYR A C 1
ATOM 633 O O . TYR A 1 81 ? -7.883 -10.114 4.587 1.00 94.56 81 TYR A O 1
ATOM 641 N N . THR A 1 82 ? -5.893 -9.715 5.542 1.00 94.00 82 THR A N 1
ATOM 642 C CA . THR A 1 82 ? -6.312 -10.038 6.906 1.00 94.00 82 THR A CA 1
ATOM 643 C C . THR A 1 82 ? -6.174 -8.801 7.772 1.00 94.00 82 THR A C 1
ATOM 645 O O . THR A 1 82 ? -5.149 -8.125 7.715 1.00 94.00 82 THR A O 1
ATOM 648 N N . VAL A 1 83 ? -7.188 -8.537 8.592 1.00 93.38 83 VAL A N 1
ATOM 649 C CA . VAL A 1 83 ? -7.145 -7.506 9.630 1.00 93.38 83 VAL A CA 1
ATOM 650 C C . VAL A 1 83 ? -7.048 -8.199 10.979 1.00 93.38 83 VAL A C 1
ATOM 652 O O . VAL A 1 83 ? -7.831 -9.102 11.268 1.00 93.38 83 VAL A O 1
ATOM 655 N N . LYS A 1 84 ? -6.084 -7.794 11.802 1.00 93.69 84 LYS A N 1
ATOM 656 C CA . LYS A 1 84 ? -5.954 -8.237 13.192 1.00 93.69 84 LYS A CA 1
ATOM 657 C C . LYS A 1 84 ? -5.865 -7.016 14.085 1.00 93.69 84 LYS A C 1
ATOM 659 O O . LYS A 1 84 ? -5.153 -6.077 13.759 1.00 93.69 84 LYS A O 1
ATOM 664 N N . ILE A 1 85 ? -6.562 -7.045 15.209 1.00 92.12 85 ILE A N 1
ATOM 665 C CA . ILE A 1 85 ? -6.511 -5.981 16.209 1.00 92.12 85 ILE A CA 1
ATOM 666 C C . ILE A 1 85 ? -5.880 -6.595 17.453 1.00 92.12 85 ILE A C 1
ATOM 668 O O . ILE A 1 85 ? -6.393 -7.583 17.976 1.00 92.12 85 ILE A O 1
ATOM 672 N N . ALA A 1 86 ? -4.744 -6.061 17.886 1.00 91.50 86 ALA A N 1
ATOM 673 C CA . ALA A 1 86 ? -4.041 -6.524 19.076 1.00 91.50 86 ALA A CA 1
ATOM 674 C C . ALA A 1 86 ? -3.311 -5.351 19.731 1.00 91.50 86 ALA A C 1
ATOM 676 O O . ALA A 1 86 ? -2.705 -4.548 19.032 1.00 91.50 86 ALA A O 1
ATOM 677 N N . ASN A 1 87 ? -3.347 -5.269 21.065 1.00 87.50 87 ASN A N 1
ATOM 678 C CA . ASN A 1 87 ? -2.601 -4.277 21.851 1.00 87.50 87 ASN A CA 1
ATOM 679 C C . ASN A 1 87 ? -2.760 -2.828 21.358 1.00 87.50 87 ASN A C 1
ATOM 681 O O . ASN A 1 87 ? -1.765 -2.131 21.208 1.00 87.50 87 ASN A O 1
ATOM 685 N N . LYS A 1 88 ? -3.997 -2.386 21.096 1.00 87.94 88 LYS A N 1
ATOM 686 C CA . LYS A 1 88 ? -4.287 -1.049 20.547 1.00 87.94 88 LYS A CA 1
ATOM 687 C C . LYS A 1 88 ? -3.664 -0.765 19.170 1.00 87.94 88 LYS A C 1
ATOM 689 O O . LYS A 1 88 ? -3.489 0.383 18.782 1.00 87.94 88 LYS A O 1
ATOM 694 N N . THR A 1 89 ? -3.357 -1.808 18.409 1.00 90.12 89 THR A N 1
ATOM 695 C CA . THR A 1 89 ? -2.800 -1.680 17.065 1.00 90.12 89 THR A CA 1
ATOM 696 C C . THR A 1 89 ? -3.603 -2.525 16.094 1.00 90.12 89 THR A C 1
ATOM 698 O O . THR A 1 89 ? -3.905 -3.699 16.338 1.00 90.12 89 THR A O 1
ATOM 701 N N . VAL A 1 90 ? -3.946 -1.921 14.964 1.00 93.94 90 VAL A N 1
ATOM 702 C CA . VAL A 1 90 ? -4.575 -2.585 13.831 1.00 93.94 90 VAL A CA 1
ATOM 703 C C . VAL A 1 90 ? -3.494 -2.996 12.849 1.00 93.94 90 VAL A C 1
ATOM 705 O O . VAL A 1 90 ? -2.775 -2.158 12.318 1.00 93.94 90 VAL A O 1
ATOM 708 N N . TYR A 1 91 ? -3.407 -4.292 12.583 1.00 94.94 91 TYR A N 1
ATOM 709 C CA . TYR A 1 91 ? -2.508 -4.905 11.618 1.00 94.94 91 TYR A CA 1
ATOM 710 C C . TYR A 1 91 ? -3.296 -5.291 10.372 1.00 94.94 91 TYR A C 1
ATOM 712 O O . TYR A 1 91 ? -4.233 -6.088 10.450 1.00 94.94 91 TYR A O 1
ATOM 720 N N . VAL A 1 92 ? -2.889 -4.774 9.217 1.00 95.19 92 VAL A N 1
ATOM 721 C CA . VAL A 1 92 ? -3.473 -5.122 7.917 1.00 95.19 92 VAL A CA 1
ATOM 722 C C . VAL A 1 92 ? -2.409 -5.811 7.079 1.00 95.19 92 VAL A C 1
ATOM 724 O O . VAL A 1 92 ? -1.419 -5.188 6.708 1.00 95.19 92 VAL A O 1
ATOM 727 N N . GLY A 1 93 ? -2.602 -7.102 6.799 1.00 93.56 93 GLY A N 1
ATOM 728 C CA . GLY A 1 93 ? -1.648 -7.935 6.065 1.00 93.56 93 GLY A CA 1
ATOM 729 C C . GLY A 1 93 ? -2.162 -8.394 4.700 1.00 93.56 93 GLY A C 1
ATOM 730 O O . GLY A 1 93 ? -3.279 -8.904 4.607 1.00 93.56 93 GLY A O 1
ATOM 731 N N . TRP A 1 94 ? -1.340 -8.270 3.655 1.00 93.19 94 TRP A N 1
ATOM 732 C CA . TRP A 1 94 ? -1.612 -8.741 2.289 1.00 93.19 94 TRP A CA 1
ATOM 733 C C . TRP A 1 94 ? -0.315 -9.235 1.629 1.00 93.19 94 TRP A C 1
ATOM 735 O O . TRP A 1 94 ? 0.715 -8.584 1.758 1.00 93.19 94 TRP A O 1
ATOM 745 N N . ARG A 1 95 ? -0.347 -10.364 0.899 1.00 84.81 95 ARG A N 1
ATOM 746 C CA . ARG A 1 95 ? 0.812 -10.910 0.144 1.00 84.81 95 ARG A CA 1
ATOM 747 C C . ARG A 1 95 ? 2.158 -10.793 0.895 1.00 84.81 95 ARG A C 1
ATOM 749 O O . ARG A 1 95 ? 3.097 -10.197 0.379 1.00 84.81 95 ARG A O 1
ATOM 756 N N . GLU A 1 96 ? 2.207 -11.300 2.129 1.00 86.38 96 GLU A N 1
ATOM 757 C CA . GLU A 1 96 ? 3.382 -11.276 3.033 1.00 86.38 96 GLU A CA 1
ATOM 758 C C . GLU A 1 96 ? 3.839 -9.890 3.534 1.00 86.38 96 GLU A C 1
ATOM 760 O O . GLU A 1 96 ? 4.760 -9.797 4.342 1.00 86.38 96 GLU A O 1
ATOM 765 N N . LYS A 1 97 ? 3.172 -8.809 3.128 1.00 88.81 97 LYS A N 1
ATOM 766 C CA . LYS A 1 97 ? 3.387 -7.447 3.630 1.00 88.81 97 LYS A CA 1
ATOM 767 C C . LYS A 1 97 ? 2.344 -7.099 4.676 1.00 88.81 97 LYS A C 1
ATOM 769 O O . LYS A 1 97 ? 1.255 -7.675 4.701 1.00 88.81 97 LYS A O 1
ATOM 774 N N . PHE A 1 98 ? 2.668 -6.137 5.528 1.00 91.19 98 PHE A N 1
ATOM 775 C CA . PHE A 1 98 ? 1.724 -5.597 6.491 1.00 91.19 98 PHE A CA 1
ATOM 776 C C . PHE A 1 98 ? 1.950 -4.106 6.721 1.00 91.19 98 PHE A C 1
ATOM 778 O O . PHE A 1 98 ? 3.051 -3.590 6.537 1.00 91.19 98 PHE A O 1
ATOM 785 N N . VAL A 1 99 ? 0.887 -3.433 7.142 1.00 93.88 99 VAL A N 1
ATOM 786 C CA . VAL A 1 99 ? 0.912 -2.074 7.686 1.00 93.88 99 VAL A CA 1
ATOM 787 C C . VAL A 1 99 ? 0.195 -2.063 9.024 1.00 93.88 99 VAL A C 1
ATOM 789 O O . VAL A 1 99 ? -0.606 -2.955 9.325 1.00 93.88 99 VAL A O 1
ATOM 792 N N . THR A 1 100 ? 0.504 -1.053 9.825 1.00 93.12 100 THR A N 1
ATOM 793 C CA . THR A 1 100 ? -0.047 -0.882 11.163 1.00 93.12 100 THR A CA 1
ATOM 794 C C . THR A 1 100 ? -0.639 0.505 11.322 1.00 93.12 100 THR A C 1
ATOM 796 O O . THR A 1 100 ? -0.069 1.470 10.822 1.00 93.12 100 THR A O 1
ATOM 799 N N . ALA A 1 101 ? -1.737 0.601 12.062 1.00 92.31 101 ALA A N 1
ATOM 800 C CA . ALA A 1 101 ? -2.281 1.859 12.556 1.00 92.31 101 ALA A CA 1
ATOM 801 C C . ALA A 1 101 ? -2.563 1.723 14.055 1.00 92.31 101 ALA A C 1
ATOM 803 O O . ALA A 1 101 ? -3.093 0.700 14.492 1.00 92.31 101 ALA A O 1
ATOM 804 N N . GLU A 1 102 ? -2.187 2.727 14.837 1.00 87.56 102 GLU A N 1
ATOM 805 C CA . GLU A 1 102 ? -2.440 2.754 16.278 1.00 87.56 102 GLU A CA 1
ATOM 806 C C . GLU A 1 102 ? -3.863 3.248 16.565 1.00 87.56 102 GLU A C 1
ATOM 808 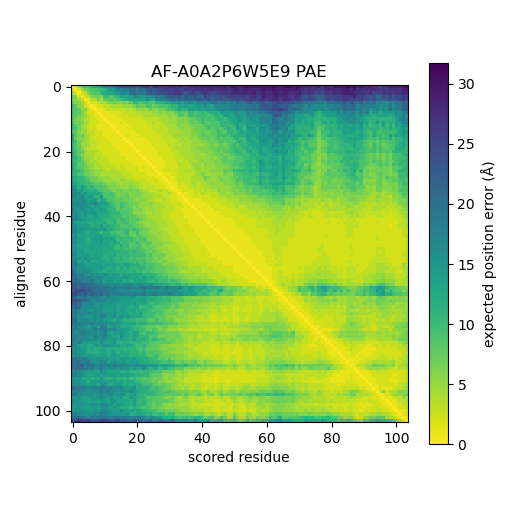O O . GLU A 1 102 ? -4.396 4.104 15.860 1.00 87.56 102 GLU A O 1
ATOM 813 N N . THR A 1 103 ? -4.473 2.692 17.606 1.00 80.88 103 THR A N 1
ATOM 814 C CA . THR A 1 103 ? -5.691 3.199 18.246 1.00 80.88 103 THR A CA 1
ATOM 815 C C . THR A 1 103 ? -5.295 3.841 19.574 1.00 80.88 103 THR A C 1
ATOM 817 O O . THR A 1 103 ? -4.430 3.297 20.263 1.00 80.88 103 THR A O 1
ATOM 820 N N . LEU A 1 104 ? -5.915 4.961 19.950 1.00 69.75 104 LEU A N 1
ATOM 821 C CA . LEU A 1 104 ? -5.629 5.658 21.214 1.00 69.75 104 LEU A CA 1
ATOM 822 C C . LEU A 1 104 ? -5.902 4.798 22.473 1.00 69.75 104 LEU A C 1
ATOM 824 O O . LEU A 1 104 ? -6.813 3.942 22.482 1.00 69.75 104 LEU A O 1
#